Protein AF-A0A0E3L4N7-F1 (afdb_monomer_lite)

Foldseek 3Di:
DDPPPDPDDPPLAPPVNLVVLQVVQPDDDPPPDPHDDLVNSLVVQCVDPSSVPPDSVSSVVSNPD

Structure (mmCIF, N/CA/C/O backbone):
data_AF-A0A0E3L4N7-F1
#
_entry.id   AF-A0A0E3L4N7-F1
#
loop_
_atom_site.group_PDB
_atom_site.id
_atom_site.type_symbol
_atom_site.label_atom_id
_atom_site.label_alt_id
_atom_site.label_comp_id
_atom_site.label_asym_id
_atom_site.label_entity_id
_atom_site.label_seq_id
_atom_site.pdbx_PDB_ins_code
_atom_site.Cartn_x
_atom_site.Cartn_y
_atom_site.Cartn_z
_atom_site.occupancy
_atom_site.B_iso_or_equiv
_atom_site.auth_seq_id
_atom_site.auth_comp_id
_atom_site.auth_asym_id
_atom_site.auth_atom_id
_atom_site.pdbx_PDB_model_num
ATOM 1 N N . MET A 1 1 ? 6.074 9.479 -36.216 1.00 38.09 1 MET A N 1
ATOM 2 C CA . MET A 1 1 ? 7.086 9.437 -35.140 1.00 38.09 1 MET A CA 1
ATOM 3 C C . MET A 1 1 ? 6.355 9.064 -33.865 1.00 38.09 1 MET A C 1
ATOM 5 O O . MET A 1 1 ? 5.516 9.841 -33.436 1.00 38.09 1 MET A O 1
ATOM 9 N N . VAL A 1 2 ? 6.558 7.852 -33.344 1.00 45.19 2 VAL A N 1
ATOM 10 C CA . VAL A 1 2 ? 5.988 7.462 -32.046 1.00 45.19 2 VAL A CA 1
ATOM 11 C C . VAL A 1 2 ? 6.912 8.037 -30.979 1.00 45.19 2 VAL A C 1
ATOM 13 O O . VAL A 1 2 ? 8.108 7.740 -30.979 1.00 45.19 2 VAL A O 1
ATOM 16 N N . ASP A 1 3 ? 6.378 8.922 -30.142 1.00 41.75 3 ASP A N 1
ATOM 17 C CA . ASP A 1 3 ? 7.035 9.352 -28.912 1.00 41.75 3 ASP A CA 1
ATOM 18 C C . ASP A 1 3 ? 7.246 8.086 -28.075 1.00 41.75 3 ASP A C 1
ATOM 20 O O . ASP A 1 3 ? 6.288 7.484 -27.590 1.00 41.75 3 ASP A O 1
ATOM 24 N N . LYS A 1 4 ? 8.486 7.581 -28.026 1.00 48.81 4 LYS A N 1
ATOM 25 C CA . LYS A 1 4 ? 8.831 6.506 -27.097 1.00 48.81 4 LYS A CA 1
ATOM 26 C C . LYS A 1 4 ? 8.611 7.094 -25.705 1.00 48.81 4 LYS A C 1
ATOM 28 O O . LYS A 1 4 ? 9.319 8.054 -25.382 1.00 48.81 4 LYS A O 1
ATOM 33 N N . PRO A 1 5 ? 7.681 6.555 -24.896 1.00 46.62 5 PRO A N 1
ATOM 34 C CA . PRO A 1 5 ? 7.494 7.049 -23.546 1.00 46.62 5 PRO A CA 1
ATOM 35 C C . PRO A 1 5 ? 8.847 6.945 -22.846 1.00 46.62 5 PRO A C 1
ATOM 37 O O . PRO A 1 5 ? 9.534 5.923 -22.921 1.00 46.62 5 PRO A O 1
ATOM 40 N N . ARG A 1 6 ? 9.282 8.087 -22.317 1.00 43.25 6 ARG A N 1
ATOM 41 C CA . ARG A 1 6 ? 10.629 8.335 -21.805 1.00 43.25 6 ARG A CA 1
ATOM 42 C C . ARG A 1 6 ? 11.081 7.155 -20.946 1.00 43.25 6 ARG A C 1
ATOM 44 O O . ARG A 1 6 ? 10.399 6.811 -19.988 1.00 43.25 6 ARG A O 1
ATOM 51 N N . SER A 1 7 ? 12.233 6.565 -21.272 1.00 49.47 7 SER A N 1
ATOM 52 C CA . SER A 1 7 ? 12.926 5.598 -20.412 1.00 49.47 7 SER A CA 1
ATOM 53 C C . SER A 1 7 ? 13.351 6.296 -19.115 1.00 49.47 7 SER A C 1
ATOM 55 O O . SER A 1 7 ? 14.472 6.784 -18.990 1.00 49.47 7 SER A O 1
ATOM 57 N N . GLY A 1 8 ? 12.417 6.444 -18.181 1.00 40.50 8 GLY A N 1
ATOM 58 C CA . GLY A 1 8 ? 12.632 7.091 -16.896 1.00 40.50 8 GLY A CA 1
ATOM 59 C C . GLY A 1 8 ? 13.257 6.111 -15.919 1.00 40.50 8 GLY A C 1
ATOM 60 O O . GLY A 1 8 ? 12.529 5.387 -15.268 1.00 40.50 8 GLY A O 1
ATOM 61 N N . GLN A 1 9 ? 14.595 6.122 -15.841 1.00 45.31 9 GLN A N 1
ATOM 62 C CA . GLN A 1 9 ? 15.450 5.329 -14.942 1.00 45.31 9 GLN A CA 1
ATOM 63 C C . GLN A 1 9 ? 15.266 3.795 -15.013 1.00 45.31 9 GLN A C 1
ATOM 65 O O . GLN A 1 9 ? 14.204 3.281 -15.343 1.00 45.31 9 GLN A O 1
ATOM 70 N N . PRO A 1 10 ? 16.304 2.998 -14.699 1.00 45.94 10 PRO A N 1
ATOM 71 C CA . PRO A 1 10 ? 16.081 1.619 -14.291 1.00 45.94 10 PRO A CA 1
ATOM 72 C C . PRO A 1 10 ? 15.325 1.684 -12.964 1.00 45.94 10 PRO A C 1
ATOM 74 O O . PRO A 1 10 ? 15.917 1.788 -11.888 1.00 45.94 10 PRO A O 1
ATOM 77 N N . GLU A 1 11 ? 14.004 1.767 -13.049 1.00 54.34 11 GLU A N 1
ATOM 78 C CA . GLU A 1 11 ? 13.159 1.887 -11.883 1.00 54.34 11 GLU A CA 1
ATOM 79 C C . GLU A 1 11 ? 13.355 0.591 -11.096 1.00 54.34 11 GLU A C 1
ATOM 81 O O . GLU A 1 11 ? 13.066 -0.503 -11.583 1.00 54.34 11 GLU A O 1
ATOM 86 N N . LYS A 1 12 ? 13.910 0.695 -9.878 1.00 57.19 12 LYS A N 1
ATOM 87 C CA . LYS A 1 12 ? 14.026 -0.438 -8.935 1.00 57.19 12 LYS A CA 1
ATOM 88 C C . LYS A 1 12 ? 12.702 -1.210 -8.808 1.00 57.19 12 LYS A C 1
ATOM 90 O O . LYS A 1 12 ? 12.702 -2.369 -8.415 1.00 57.19 12 LYS A O 1
ATOM 95 N N . TYR A 1 13 ? 11.600 -0.559 -9.172 1.00 64.38 13 TYR A N 1
ATOM 96 C CA . TYR A 1 13 ? 10.253 -1.075 -9.260 1.00 64.38 13 TYR A CA 1
ATOM 97 C C 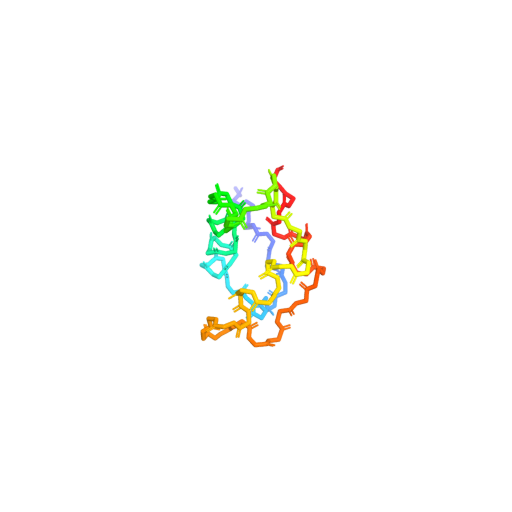. TYR A 1 13 ? 9.759 -0.955 -10.707 1.00 64.38 13 TYR A C 1
ATOM 99 O O . TYR A 1 13 ? 9.510 0.138 -11.182 1.00 64.38 13 TYR A O 1
ATOM 107 N N . SER A 1 14 ? 9.623 -2.071 -11.426 1.00 69.62 14 SER A N 1
ATOM 108 C CA . SER A 1 14 ? 8.994 -2.087 -12.757 1.00 69.62 14 SER A CA 1
ATOM 109 C C . SER A 1 14 ? 7.539 -1.578 -12.711 1.00 69.62 14 SER A C 1
ATOM 111 O O . SER A 1 14 ? 6.915 -1.582 -11.651 1.00 69.62 14 SER A O 1
ATOM 113 N N . GLU A 1 15 ? 6.947 -1.236 -13.861 1.00 71.19 15 GLU A N 1
ATOM 114 C CA . GLU A 1 15 ? 5.544 -0.791 -13.980 1.00 71.19 15 GLU A CA 1
ATOM 115 C C . GLU A 1 15 ? 4.553 -1.744 -13.291 1.00 71.19 15 GLU A C 1
ATOM 117 O O . GLU A 1 15 ? 3.554 -1.314 -12.720 1.00 71.19 15 GLU A O 1
ATOM 122 N N . ARG A 1 16 ? 4.857 -3.049 -13.274 1.00 75.06 16 ARG A N 1
ATOM 123 C CA . ARG A 1 16 ? 4.079 -4.056 -12.534 1.00 75.06 16 ARG A CA 1
ATOM 124 C C . ARG A 1 16 ? 4.099 -3.819 -11.025 1.00 75.06 16 ARG A C 1
ATOM 126 O O . ARG A 1 16 ? 3.051 -3.867 -10.392 1.00 75.06 16 ARG A O 1
ATOM 133 N N . HIS A 1 17 ? 5.267 -3.514 -10.461 1.00 77.75 17 HIS A N 1
ATOM 134 C CA . HIS A 1 17 ? 5.399 -3.178 -9.046 1.00 77.75 17 HIS A CA 1
ATOM 135 C C . HIS A 1 17 ? 4.680 -1.866 -8.722 1.00 77.75 17 HIS A C 1
ATOM 137 O O . HIS A 1 17 ? 4.011 -1.772 -7.699 1.00 77.75 17 HIS A O 1
ATOM 143 N N . VAL A 1 18 ? 4.760 -0.866 -9.604 1.00 76.50 18 VAL A N 1
ATOM 144 C CA . VAL A 1 18 ? 4.013 0.392 -9.458 1.00 76.50 18 VAL A CA 1
ATOM 145 C C . VAL A 1 18 ? 2.506 0.135 -9.468 1.00 76.50 18 VAL A C 1
ATOM 147 O O . VAL A 1 18 ? 1.799 0.615 -8.583 1.00 76.50 18 VAL A O 1
ATOM 150 N N . ALA A 1 19 ? 2.014 -0.681 -10.402 1.00 81.69 19 ALA A N 1
ATOM 151 C CA . ALA A 1 19 ? 0.613 -1.081 -10.458 1.00 81.69 19 ALA A CA 1
ATOM 152 C C . ALA A 1 19 ? 0.173 -1.826 -9.188 1.00 81.69 19 ALA A C 1
ATOM 154 O O . ALA A 1 19 ? -0.920 -1.572 -8.689 1.00 81.69 19 ALA A O 1
ATOM 155 N N . GLU A 1 20 ? 1.021 -2.686 -8.617 1.00 82.38 20 GLU A N 1
ATOM 156 C CA . GLU A 1 20 ? 0.748 -3.334 -7.331 1.00 82.38 20 GLU A CA 1
ATOM 157 C C . GLU A 1 20 ? 0.686 -2.344 -6.164 1.00 82.38 20 GLU A C 1
ATOM 159 O O . GLU A 1 20 ? -0.199 -2.466 -5.316 1.00 82.38 20 GLU A O 1
ATOM 164 N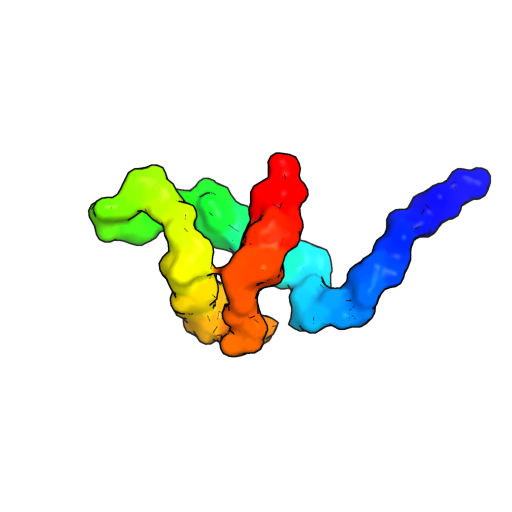 N . ILE A 1 21 ? 1.585 -1.353 -6.119 1.00 79.88 21 ILE A N 1
ATOM 165 C CA . ILE A 1 21 ? 1.559 -0.288 -5.104 1.00 79.88 21 ILE A CA 1
ATOM 166 C C . ILE A 1 21 ? 0.252 0.499 -5.208 1.00 79.88 21 ILE A C 1
ATOM 168 O O . ILE A 1 21 ? -0.398 0.752 -4.194 1.00 79.88 21 ILE A O 1
ATOM 172 N N . ILE A 1 22 ? -0.136 0.882 -6.427 1.00 79.62 22 ILE A N 1
ATOM 173 C CA . ILE A 1 22 ? -1.365 1.637 -6.687 1.00 79.62 22 ILE A CA 1
ATOM 174 C C . ILE A 1 22 ? -2.584 0.794 -6.325 1.00 79.62 22 ILE A C 1
ATOM 176 O O . ILE A 1 22 ? -3.448 1.272 -5.599 1.00 79.62 22 ILE A O 1
ATOM 180 N N . ALA A 1 23 ? -2.637 -0.470 -6.751 1.00 83.88 23 ALA A N 1
ATOM 181 C CA . ALA A 1 23 ? -3.714 -1.384 -6.390 1.00 83.88 23 ALA A CA 1
ATOM 182 C C . ALA A 1 23 ? -3.836 -1.506 -4.865 1.00 83.88 23 ALA A C 1
ATOM 184 O O . ALA A 1 23 ? -4.931 -1.352 -4.327 1.00 83.88 23 ALA A O 1
ATOM 185 N N . GLN A 1 24 ? -2.715 -1.671 -4.154 1.00 82.31 24 GLN A N 1
ATOM 186 C CA . GLN A 1 24 ? -2.692 -1.695 -2.693 1.00 82.31 24 GLN A CA 1
ATOM 187 C C . GLN A 1 24 ? -3.209 -0.375 -2.100 1.00 82.31 24 GLN A C 1
ATOM 189 O O . GLN A 1 24 ? -4.064 -0.398 -1.220 1.00 82.31 24 GLN A O 1
ATOM 194 N N . ALA A 1 25 ? -2.769 0.778 -2.606 1.00 79.62 25 ALA A N 1
ATOM 195 C CA . ALA A 1 25 ? -3.232 2.095 -2.159 1.00 79.62 25 ALA A CA 1
ATOM 196 C C . ALA A 1 25 ? -4.713 2.374 -2.467 1.00 79.62 25 ALA A C 1
ATOM 198 O O . ALA A 1 25 ? -5.365 3.103 -1.719 1.00 79.62 25 ALA A O 1
ATOM 199 N N . CYS A 1 26 ? -5.252 1.785 -3.534 1.00 79.50 26 CYS A N 1
ATOM 200 C CA . CYS A 1 26 ? -6.657 1.885 -3.919 1.00 79.50 26 CYS A CA 1
ATOM 201 C C . CYS A 1 26 ? -7.566 0.917 -3.144 1.00 79.50 26 CYS A C 1
ATOM 203 O O . CYS A 1 26 ? -8.785 1.090 -3.161 1.00 79.50 26 CYS A O 1
ATOM 205 N N . THR A 1 27 ? -7.019 -0.090 -2.452 1.00 81.56 27 THR A N 1
ATOM 206 C CA . THR A 1 27 ? -7.820 -0.982 -1.595 1.00 81.56 27 THR A CA 1
ATOM 207 C C . THR A 1 27 ? -8.247 -0.312 -0.290 1.00 81.56 27 THR A C 1
ATOM 209 O O . THR A 1 27 ? -7.747 0.749 0.089 1.00 81.56 27 THR A O 1
ATOM 212 N N . LYS A 1 28 ? -9.191 -0.930 0.432 1.00 76.81 28 LYS A N 1
ATOM 213 C CA . LYS A 1 28 ? -9.585 -0.450 1.760 1.00 76.81 28 LYS A CA 1
ATOM 214 C C . LYS A 1 28 ? -8.415 -0.629 2.737 1.00 76.81 28 LYS A C 1
ATOM 216 O O . LYS A 1 28 ? -7.901 -1.741 2.848 1.00 76.81 28 LYS A O 1
ATOM 221 N N . PRO A 1 29 ? -7.998 0.429 3.451 1.00 75.62 29 PRO A N 1
ATOM 222 C CA . PRO A 1 29 ? -7.003 0.295 4.504 1.00 75.62 29 PRO A CA 1
ATOM 223 C C . PRO A 1 29 ? -7.520 -0.641 5.612 1.00 75.62 29 PRO A C 1
ATOM 225 O O . PRO A 1 29 ? -8.733 -0.693 5.846 1.00 75.62 29 PRO A O 1
ATOM 228 N N . PRO A 1 30 ? -6.620 -1.369 6.297 1.00 73.00 30 PRO A N 1
ATOM 229 C CA . PRO A 1 30 ? -6.992 -2.274 7.378 1.00 73.00 30 PRO A CA 1
ATOM 230 C C . PRO A 1 30 ? -7.679 -1.539 8.538 1.00 73.00 30 PRO A C 1
ATOM 232 O O . PRO A 1 30 ? -7.572 -0.317 8.696 1.00 73.00 30 PRO A O 1
ATOM 235 N N . GLU A 1 31 ? -8.419 -2.323 9.320 1.00 58.25 31 GLU A N 1
ATOM 236 C CA . GLU A 1 31 ? -9.433 -1.887 10.280 1.00 58.25 31 GLU A CA 1
ATOM 237 C C . GLU A 1 31 ? -8.971 -0.737 11.195 1.00 58.25 31 GLU A C 1
ATOM 239 O O . GLU A 1 31 ? -7.890 -0.763 11.784 1.00 58.25 31 GLU A O 1
ATOM 244 N N . GLY A 1 32 ? -9.801 0.309 11.292 1.00 71.19 32 GLY A N 1
ATOM 245 C CA . GLY A 1 32 ? -9.553 1.477 12.146 1.00 71.19 32 GLY A CA 1
ATOM 246 C C . GLY A 1 32 ? -8.921 2.695 11.459 1.00 71.19 32 GLY A C 1
ATOM 247 O O . GLY A 1 32 ? -8.744 3.725 12.113 1.00 71.19 32 GLY A O 1
ATOM 248 N N . ARG A 1 33 ? -8.615 2.651 10.151 1.00 71.81 33 ARG A N 1
ATOM 249 C CA . ARG A 1 33 ? -8.103 3.825 9.413 1.00 71.81 33 ARG A CA 1
ATOM 250 C C . ARG A 1 33 ? -9.021 4.263 8.276 1.00 71.81 33 ARG A C 1
ATOM 252 O O . ARG A 1 33 ? -9.472 3.463 7.473 1.00 71.81 33 ARG A O 1
ATOM 259 N N . LYS A 1 34 ? -9.246 5.579 8.168 1.00 73.56 34 LYS A N 1
ATOM 260 C CA . LYS A 1 34 ? -10.049 6.186 7.086 1.00 73.56 34 LYS A CA 1
ATOM 261 C C . LYS A 1 34 ? -9.328 6.236 5.730 1.00 73.56 34 LYS A C 1
ATOM 263 O O . LYS A 1 34 ? -9.981 6.419 4.712 1.00 73.56 34 LYS A O 1
ATOM 268 N N . ARG A 1 35 ? -7.993 6.142 5.711 1.00 76.12 35 ARG A N 1
ATOM 269 C CA . ARG A 1 35 ? -7.158 6.223 4.499 1.00 76.12 35 ARG A CA 1
ATOM 270 C C . ARG A 1 35 ? -5.825 5.511 4.696 1.00 76.12 35 ARG A C 1
ATOM 272 O O . ARG A 1 35 ? -5.355 5.393 5.831 1.00 76.12 35 ARG A O 1
ATOM 279 N N . TRP A 1 36 ? -5.191 5.110 3.599 1.00 83.00 36 TRP A N 1
ATOM 280 C CA . TRP A 1 36 ? -3.798 4.681 3.621 1.00 83.00 36 TRP A CA 1
ATOM 281 C C . TRP A 1 36 ? -2.878 5.856 3.962 1.00 83.00 36 TRP A C 1
ATOM 283 O O . TRP A 1 36 ? -2.926 6.917 3.341 1.00 83.00 36 TRP A O 1
ATOM 29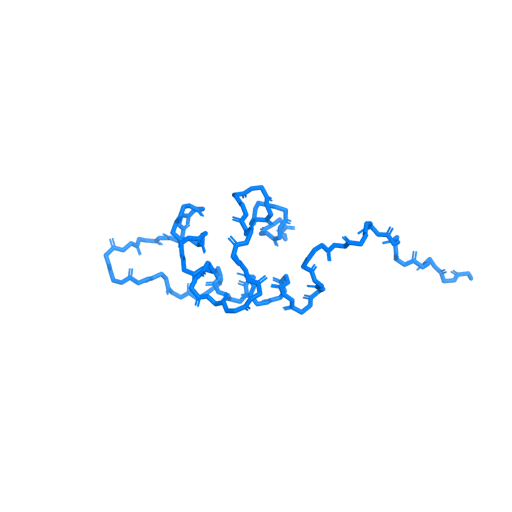3 N N . SER A 1 37 ? -2.027 5.662 4.965 1.00 83.00 37 SER A N 1
ATOM 294 C CA . SER A 1 37 ? -0.918 6.572 5.260 1.00 83.00 37 SER A CA 1
ATOM 295 C C . SER A 1 37 ? 0.337 6.071 4.554 1.00 83.00 37 SER A C 1
ATOM 297 O O . SER A 1 37 ? 0.560 4.864 4.529 1.00 83.00 37 SER A O 1
ATOM 299 N N . LEU A 1 38 ? 1.211 6.969 4.087 1.00 80.25 38 LEU A N 1
ATOM 300 C CA . LEU A 1 38 ? 2.484 6.593 3.444 1.00 80.25 38 LEU A CA 1
ATOM 301 C C . LEU A 1 38 ? 3.315 5.616 4.293 1.00 80.25 38 LEU A C 1
ATOM 303 O O . LEU A 1 38 ? 3.910 4.689 3.759 1.00 80.25 38 LEU A O 1
ATOM 307 N N . SER A 1 39 ? 3.329 5.794 5.621 1.00 82.62 39 SER A N 1
ATOM 308 C CA . SER A 1 39 ? 4.035 4.879 6.531 1.00 82.62 39 SER A CA 1
ATOM 309 C C . SER A 1 39 ? 3.423 3.479 6.547 1.00 82.62 39 SER A C 1
ATOM 311 O O . SER A 1 39 ? 4.161 2.507 6.548 1.00 82.62 39 SER A O 1
ATOM 313 N N . LEU A 1 40 ? 2.089 3.384 6.507 1.00 84.06 40 LEU A N 1
ATOM 314 C CA . LEU A 1 40 ? 1.388 2.100 6.505 1.00 84.06 40 LEU A CA 1
ATOM 315 C C . LEU A 1 40 ? 1.546 1.384 5.173 1.00 84.06 40 LEU A C 1
ATOM 317 O O . LEU A 1 40 ? 1.776 0.186 5.154 1.00 84.06 40 LEU A O 1
ATOM 321 N N . LEU A 1 41 ? 1.436 2.130 4.071 1.00 82.50 41 LEU A N 1
ATOM 322 C CA . LEU A 1 41 ? 1.667 1.569 2.749 1.00 82.50 41 LEU A CA 1
ATOM 323 C C . LEU A 1 41 ? 3.093 1.021 2.662 1.00 82.50 41 LEU A C 1
ATOM 325 O O . LEU A 1 41 ? 3.288 -0.081 2.182 1.00 82.50 41 LEU A O 1
ATOM 329 N N . CYS A 1 42 ? 4.074 1.763 3.183 1.00 84.00 42 CYS A N 1
ATOM 330 C CA . CYS A 1 42 ? 5.469 1.336 3.229 1.00 84.00 42 CYS A CA 1
ATOM 331 C C . CYS A 1 42 ? 5.652 0.055 4.053 1.00 84.00 42 CYS A C 1
ATOM 333 O O . CYS A 1 42 ? 6.281 -0.878 3.573 1.00 84.00 42 CYS A O 1
ATOM 335 N N . GLU A 1 43 ? 5.092 -0.015 5.263 1.00 84.75 43 GLU A N 1
ATOM 336 C CA . GLU A 1 43 ? 5.174 -1.223 6.096 1.00 84.75 43 GLU A CA 1
ATOM 337 C C . GLU A 1 43 ? 4.503 -2.432 5.443 1.00 84.75 43 GLU A C 1
ATOM 339 O O . GLU A 1 43 ? 5.064 -3.522 5.466 1.00 84.75 43 GLU A O 1
ATOM 344 N N . GLU A 1 44 ? 3.332 -2.245 4.836 1.00 84.75 44 GLU A N 1
ATOM 345 C CA . GLU A 1 44 ? 2.599 -3.337 4.198 1.00 84.75 44 GLU A CA 1
ATOM 346 C C . GLU A 1 44 ? 3.278 -3.803 2.909 1.00 84.75 44 GLU A C 1
ATOM 348 O O . GLU A 1 44 ? 3.398 -5.000 2.664 1.00 84.75 44 GLU A O 1
ATOM 353 N N . LEU A 1 45 ? 3.795 -2.865 2.113 1.00 82.75 45 LEU A N 1
ATOM 354 C CA . LEU A 1 45 ? 4.562 -3.183 0.916 1.00 82.75 45 LEU A CA 1
ATOM 355 C C . LEU A 1 45 ? 5.875 -3.862 1.281 1.00 82.75 45 LEU A C 1
ATOM 357 O O . LEU A 1 45 ? 6.196 -4.855 0.657 1.00 82.75 45 LEU A O 1
ATOM 361 N N . ARG A 1 46 ? 6.582 -3.448 2.338 1.00 84.69 46 ARG A N 1
ATOM 362 C CA . ARG A 1 46 ? 7.795 -4.146 2.805 1.00 84.69 46 ARG A CA 1
ATOM 363 C C . ARG A 1 46 ? 7.573 -5.613 3.170 1.00 84.69 46 ARG A C 1
ATOM 365 O O . ARG A 1 46 ? 8.537 -6.368 3.151 1.00 84.69 46 ARG A O 1
ATOM 372 N N . LYS A 1 47 ? 6.343 -6.020 3.508 1.00 83.62 47 LYS A N 1
ATOM 373 C CA . LYS A 1 47 ? 6.002 -7.436 3.732 1.00 83.62 47 LYS A CA 1
ATOM 374 C C . LYS A 1 47 ? 5.886 -8.235 2.432 1.00 83.62 47 LYS A C 1
ATOM 376 O O . LYS A 1 47 ? 5.917 -9.460 2.485 1.00 83.62 47 LYS A O 1
ATOM 381 N N . LYS A 1 48 ? 5.710 -7.572 1.285 1.00 80.25 48 LYS A N 1
ATOM 382 C CA . LYS A 1 48 ? 5.712 -8.211 -0.031 1.00 80.25 48 LYS A CA 1
ATOM 383 C C . LYS A 1 48 ? 7.141 -8.365 -0.545 1.00 80.25 48 LYS A C 1
ATOM 385 O O . LYS A 1 48 ? 7.964 -7.452 -0.459 1.00 80.25 48 LYS A O 1
ATOM 390 N N . GLU A 1 49 ? 7.403 -9.523 -1.136 1.00 69.81 49 GLU A N 1
ATOM 391 C CA . GLU A 1 49 ? 8.674 -9.826 -1.785 1.00 69.81 49 GLU A CA 1
ATOM 392 C C . GLU A 1 49 ? 8.917 -8.844 -2.946 1.00 69.81 49 GLU A C 1
ATOM 394 O O . GLU A 1 49 ? 8.011 -8.556 -3.727 1.00 69.81 49 GLU A O 1
ATOM 399 N N . GLY A 1 50 ? 10.119 -8.263 -3.014 1.00 74.56 50 GLY A N 1
ATOM 400 C CA . GLY A 1 50 ? 10.478 -7.242 -4.007 1.00 74.56 50 GLY A CA 1
ATOM 401 C C . GLY A 1 50 ? 10.332 -5.788 -3.545 1.00 74.56 50 GLY A C 1
ATOM 402 O O . GLY A 1 50 ? 10.886 -4.904 -4.192 1.00 74.56 50 GLY A O 1
ATOM 403 N N . PHE A 1 51 ? 9.683 -5.521 -2.404 1.00 76.94 51 PHE A N 1
ATOM 404 C CA . PHE A 1 51 ? 9.430 -4.167 -1.876 1.00 76.94 51 PHE A CA 1
ATOM 405 C C . PHE A 1 51 ? 10.201 -3.820 -0.595 1.00 76.94 51 PHE A C 1
ATOM 407 O O . PHE A 1 51 ? 9.940 -2.803 0.044 1.00 76.94 51 PHE A O 1
ATOM 414 N N . GLU A 1 52 ? 11.210 -4.606 -0.230 1.00 74.25 52 GLU A N 1
ATOM 415 C CA . GLU A 1 52 ? 12.001 -4.421 0.997 1.00 74.25 52 GLU A CA 1
ATOM 416 C C . GLU A 1 52 ? 12.671 -3.036 1.087 1.00 74.25 52 GLU A C 1
ATOM 418 O O . GLU A 1 52 ? 12.829 -2.469 2.171 1.00 74.25 52 GLU A O 1
ATOM 423 N N . THR A 1 53 ? 13.019 -2.442 -0.061 1.00 76.81 53 THR A N 1
ATOM 424 C CA . THR A 1 53 ? 13.670 -1.122 -0.136 1.00 76.81 53 THR A CA 1
ATOM 425 C C . THR A 1 53 ? 12.701 0.026 -0.417 1.00 76.81 53 THR A C 1
ATOM 427 O O . THR A 1 53 ? 13.139 1.138 -0.730 1.00 76.81 53 THR A O 1
ATOM 430 N N . ILE A 1 54 ? 11.387 -0.214 -0.338 1.00 79.00 54 ILE A N 1
ATOM 431 C CA . ILE A 1 54 ? 10.406 0.816 -0.663 1.00 79.00 54 ILE A CA 1
ATOM 432 C C . ILE A 1 54 ? 10.470 1.949 0.359 1.00 79.00 54 ILE A C 1
ATOM 434 O O . ILE A 1 54 ? 10.659 1.746 1.567 1.00 79.00 54 ILE A O 1
ATOM 438 N N . ASN A 1 55 ? 10.357 3.171 -0.154 1.00 77.06 55 ASN A N 1
ATOM 439 C CA . ASN A 1 55 ? 10.380 4.386 0.638 1.00 77.06 55 ASN A CA 1
ATOM 440 C C . ASN A 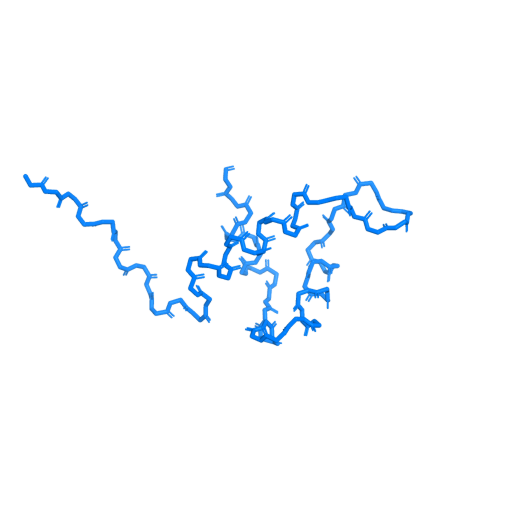1 55 ? 9.113 5.222 0.373 1.00 77.06 55 ASN A C 1
ATOM 442 O O . ASN A 1 55 ? 8.357 4.980 -0.570 1.00 77.06 55 ASN A O 1
ATOM 446 N N . LYS A 1 56 ? 8.883 6.228 1.221 1.00 77.00 56 LYS A N 1
ATOM 447 C CA . LYS A 1 56 ? 7.706 7.109 1.141 1.00 77.00 56 LYS A CA 1
ATOM 448 C C . LYS A 1 56 ? 7.649 7.914 -0.166 1.00 77.00 56 LYS A C 1
ATOM 450 O O . LYS A 1 56 ? 6.557 8.127 -0.680 1.00 77.00 56 LYS A O 1
ATOM 455 N N . GLU A 1 57 ? 8.797 8.327 -0.702 1.00 77.00 57 GLU A N 1
ATOM 456 C CA . GLU A 1 57 ? 8.915 9.004 -2.000 1.00 77.00 57 GLU A CA 1
ATOM 457 C C . GLU A 1 57 ? 8.516 8.087 -3.156 1.00 77.00 57 GLU A C 1
ATOM 459 O O . GLU A 1 57 ? 7.794 8.537 -4.035 1.00 77.00 57 GLU A O 1
ATOM 464 N N . SER A 1 58 ? 8.886 6.800 -3.139 1.00 75.31 58 SER A N 1
ATOM 465 C CA . SER A 1 58 ? 8.445 5.835 -4.162 1.00 75.31 58 SER A CA 1
ATOM 466 C C . SER A 1 58 ? 6.921 5.742 -4.213 1.00 75.31 58 SER A C 1
ATOM 468 O O . SER A 1 58 ? 6.335 5.820 -5.286 1.00 75.31 58 SER A O 1
ATOM 470 N N . ILE A 1 59 ? 6.278 5.676 -3.043 1.00 77.12 59 ILE A N 1
ATOM 471 C CA . ILE A 1 59 ? 4.814 5.665 -2.925 1.00 77.12 59 ILE A CA 1
ATOM 472 C C . ILE A 1 59 ? 4.209 7.000 -3.388 1.00 77.12 59 ILE A C 1
ATOM 474 O O . ILE A 1 59 ? 3.148 7.035 -4.008 1.00 77.12 59 ILE A O 1
ATOM 478 N N . ARG A 1 60 ? 4.870 8.122 -3.083 1.00 76.00 60 ARG A N 1
ATOM 479 C CA . ARG A 1 60 ? 4.429 9.460 -3.496 1.00 76.00 60 ARG A CA 1
ATOM 480 C C . ARG A 1 60 ? 4.502 9.644 -5.011 1.00 76.00 60 ARG A C 1
ATOM 482 O O . ARG A 1 60 ? 3.602 10.259 -5.576 1.00 76.00 60 ARG A O 1
ATOM 489 N N . LEU A 1 61 ? 5.557 9.133 -5.643 1.00 71.12 61 LEU A N 1
ATOM 490 C CA . LEU A 1 61 ? 5.718 9.109 -7.094 1.00 71.12 61 LEU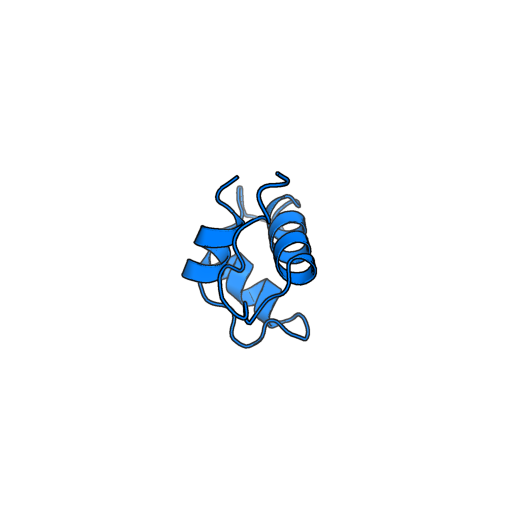 A CA 1
ATOM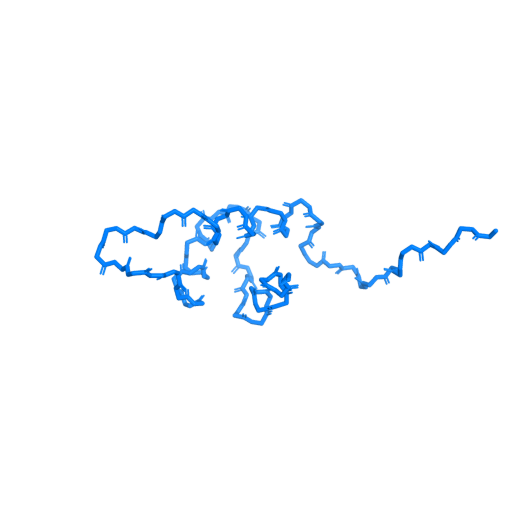 491 C C . LEU A 1 61 ? 4.647 8.230 -7.744 1.00 71.12 61 LEU A C 1
ATOM 493 O O . LEU A 1 61 ? 3.986 8.689 -8.668 1.00 71.12 61 LEU A O 1
ATOM 497 N N . SER A 1 62 ? 4.409 7.024 -7.220 1.00 67.81 62 SER A N 1
ATOM 498 C CA . SER A 1 62 ? 3.428 6.092 -7.791 1.00 67.81 62 SER A CA 1
ATOM 499 C C . SER A 1 62 ? 1.969 6.502 -7.560 1.00 67.81 62 SER A C 1
ATOM 501 O O . SER A 1 62 ? 1.115 6.220 -8.388 1.00 67.81 62 SER A O 1
ATOM 503 N N . SER A 1 63 ? 1.652 7.165 -6.442 1.00 62.53 63 SER A N 1
ATOM 504 C CA . SER A 1 63 ? 0.284 7.607 -6.114 1.00 62.53 63 SER A CA 1
ATOM 505 C C . SER A 1 63 ? -0.112 8.919 -6.804 1.00 62.53 63 SER A C 1
ATOM 507 O O . SER A 1 63 ? -1.233 9.395 -6.608 1.00 62.53 63 SER A O 1
ATOM 509 N N . LYS A 1 64 ? 0.801 9.537 -7.562 1.00 56.66 64 LYS A N 1
ATOM 510 C CA . LYS A 1 64 ? 0.534 10.738 -8.352 1.00 56.66 64 LYS A CA 1
ATOM 511 C C . LYS A 1 64 ? -0.150 10.324 -9.663 1.00 56.66 64 LYS A C 1
ATOM 513 O O . LYS A 1 64 ? 0.497 10.290 -10.703 1.00 56.66 64 LYS A O 1
ATOM 518 N N . ILE A 1 65 ? -1.438 9.993 -9.587 1.00 52.38 65 ILE A N 1
ATOM 519 C CA . ILE A 1 65 ? -2.317 9.830 -10.754 1.00 52.38 65 ILE A CA 1
ATOM 520 C C . ILE A 1 65 ? -3.254 11.030 -10.872 1.00 52.38 65 ILE A C 1
ATOM 522 O O . ILE A 1 65 ? -3.630 11.582 -9.808 1.00 52.38 65 ILE A O 1
#

Sequence (65 aa):
MVDKPRSGQPEKYSERHVAEIIAQACTKPPEGRKRWSLSLLCEELRKKEGFETINKESIRLSSKI

pLDDT: mean 70.76, std 13.51, range [38.09, 84.75]

Secondary structure (DSSP, 8-state):
-----------SS-HHHHHHHHHHHHSPPSTT-SS--HHHHHHHHHTSTT-TT--HHHHHHHT--

Radius of gyration: 13.32 Å; chains: 1; bounding box: 26×21×47 Å